Protein AF-A0A3Q8S2W9-F1 (afdb_monomer_lite)

pLDDT: mean 85.12, std 12.61, range [50.72, 97.81]

Organism: NCBI:txid2485784

Radius of gyration: 18.33 Å; chains: 1; bounding box: 27×57×40 Å

Secondary structure (DSSP, 8-state):
---TTGGGS-------GGGHHHH-SS--HHHHHHHHHHHHHHHHHHHHTTEEEES-GGG-EEEE-TT----

Structure (mmCIF, N/CA/C/O backbone):
data_AF-A0A3Q8S2W9-F1
#
_entry.id   AF-A0A3Q8S2W9-F1
#
loop_
_atom_site.group_PDB
_atom_site.id
_atom_site.type_symbol
_atom_site.label_atom_id
_atom_site.label_alt_id
_atom_site.label_comp_id
_atom_site.label_asym_id
_atom_site.label_entity_id
_atom_site.label_seq_id
_atom_site.pdbx_PDB_ins_code
_atom_site.Cartn_x
_atom_site.Cartn_y
_atom_site.Cartn_z
_atom_site.occupancy
_atom_site.B_iso_or_equiv
_atom_site.auth_seq_id
_atom_site.auth_comp_id
_atom_site.auth_asym_id
_atom_site.auth_atom_id
_atom_site.pdbx_PDB_model_num
ATOM 1 N N . MET A 1 1 ? -2.790 -44.968 1.532 1.00 50.72 1 MET A N 1
ATOM 2 C CA . MET A 1 1 ? -3.162 -43.601 1.108 1.00 50.72 1 MET A CA 1
ATOM 3 C C . MET A 1 1 ? -3.761 -42.857 2.303 1.00 50.72 1 MET A C 1
ATOM 5 O O . MET A 1 1 ? -4.957 -42.931 2.535 1.00 50.72 1 MET A O 1
ATOM 9 N N . ARG A 1 2 ? -2.913 -42.227 3.116 1.00 54.44 2 ARG A N 1
ATOM 10 C CA . ARG A 1 2 ? -3.256 -41.260 4.178 1.00 54.44 2 ARG A CA 1
ATOM 11 C C . ARG A 1 2 ? -2.736 -39.933 3.597 1.00 54.44 2 ARG A C 1
ATOM 13 O O . ARG A 1 2 ? -1.577 -39.922 3.216 1.00 54.44 2 ARG A O 1
ATOM 20 N N . ASP A 1 3 ? -3.478 -38.898 3.204 1.00 60.97 3 ASP A N 1
ATOM 21 C CA . ASP A 1 3 ? -4.597 -38.211 3.845 1.00 60.97 3 ASP A CA 1
ATOM 22 C C . ASP A 1 3 ? -5.372 -37.350 2.814 1.00 60.97 3 ASP A C 1
ATOM 24 O O . ASP A 1 3 ? -5.341 -36.119 2.833 1.00 60.97 3 ASP A O 1
ATOM 28 N N . GLY A 1 4 ? -6.093 -37.977 1.877 1.00 71.94 4 GLY A N 1
ATOM 29 C CA . GLY A 1 4 ? -6.789 -37.243 0.801 1.00 71.94 4 GLY A CA 1
ATOM 30 C C . GLY A 1 4 ? -7.853 -36.243 1.286 1.00 71.94 4 GLY A C 1
ATOM 31 O O . GLY A 1 4 ? -8.089 -35.227 0.639 1.00 71.94 4 GLY A O 1
ATOM 32 N N . LYS A 1 5 ? -8.471 -36.489 2.450 1.00 75.44 5 LYS A N 1
ATOM 33 C CA . LYS A 1 5 ? -9.517 -35.618 3.020 1.00 75.44 5 LYS A CA 1
ATOM 34 C C . LYS A 1 5 ? -8.960 -34.372 3.718 1.00 75.44 5 LYS A C 1
ATOM 36 O O . LYS A 1 5 ? -9.654 -33.361 3.775 1.00 75.44 5 LYS A O 1
ATOM 41 N N . GLU A 1 6 ? -7.727 -34.406 4.229 1.00 78.12 6 GLU A N 1
ATOM 42 C CA . GLU A 1 6 ? -7.127 -33.234 4.885 1.00 78.12 6 GLU A CA 1
ATOM 43 C C . GLU A 1 6 ? -6.736 -32.140 3.893 1.00 78.12 6 GLU A C 1
ATOM 45 O O . GLU A 1 6 ? -6.890 -30.960 4.199 1.00 78.12 6 GLU A O 1
ATOM 50 N N . GLY A 1 7 ? -6.320 -32.516 2.679 1.00 75.00 7 GLY A N 1
ATOM 51 C CA . GLY A 1 7 ? -6.019 -31.567 1.604 1.00 75.00 7 GLY A CA 1
ATOM 52 C C . GLY A 1 7 ? -7.228 -30.748 1.132 1.00 75.00 7 GLY A C 1
ATOM 53 O O . GLY A 1 7 ? -7.045 -29.670 0.572 1.00 75.00 7 GLY A O 1
ATOM 54 N N . LEU A 1 8 ? -8.455 -31.221 1.397 1.00 80.56 8 LEU A N 1
ATOM 55 C CA . LEU A 1 8 ? -9.704 -30.516 1.082 1.00 80.56 8 LEU A CA 1
ATOM 56 C C . LEU A 1 8 ? -10.175 -29.575 2.205 1.00 80.56 8 LEU A C 1
ATOM 58 O O . LEU A 1 8 ? -11.121 -28.812 1.998 1.00 80.56 8 LEU A O 1
ATOM 62 N N . LYS A 1 9 ? -9.545 -29.589 3.391 1.00 84.06 9 LYS A N 1
ATOM 63 C CA . LYS A 1 9 ? -9.890 -28.642 4.462 1.00 84.06 9 LYS A CA 1
ATOM 64 C C . LYS A 1 9 ? -9.539 -27.223 4.005 1.00 84.06 9 LYS A C 1
ATOM 66 O O . LYS A 1 9 ? -8.382 -26.910 3.726 1.00 8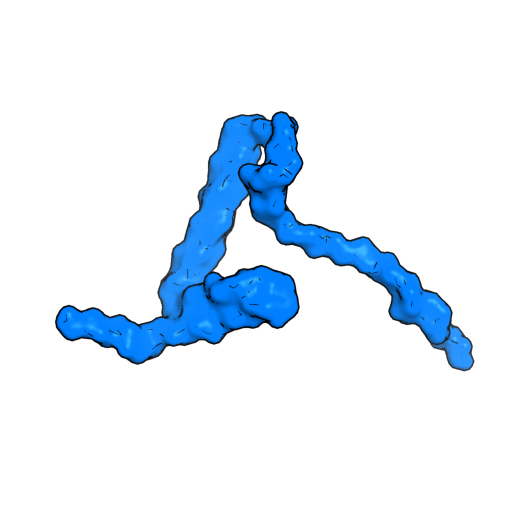4.06 9 LYS A O 1
ATOM 71 N N . ASN A 1 10 ? -10.545 -26.350 3.948 1.00 76.12 10 ASN A N 1
ATOM 72 C CA . ASN A 1 10 ? -10.359 -24.956 3.558 1.00 76.12 10 ASN A CA 1
ATOM 73 C C . ASN A 1 10 ? -9.450 -24.246 4.572 1.00 76.12 10 ASN A C 1
ATOM 75 O O . ASN A 1 10 ? -9.827 -24.035 5.727 1.00 76.12 10 ASN A O 1
ATOM 79 N N . LYS A 1 11 ? -8.240 -23.879 4.148 1.00 78.44 11 LYS A N 1
ATOM 80 C CA . LYS A 1 11 ? -7.324 -23.091 4.974 1.00 78.44 11 LYS A CA 1
ATOM 81 C C . LYS A 1 11 ? -7.870 -21.668 5.081 1.00 78.44 11 LYS A C 1
ATOM 83 O O . LYS A 1 11 ? -8.185 -21.056 4.060 1.00 78.44 11 LYS A O 1
ATOM 88 N N . LYS A 1 12 ? -7.947 -21.116 6.300 1.00 76.06 12 LYS A N 1
ATOM 89 C CA . LYS A 1 12 ? -8.277 -19.694 6.492 1.00 76.06 12 LYS A CA 1
ATOM 90 C C . LYS A 1 12 ? -7.301 -18.854 5.667 1.00 76.06 12 LYS A C 1
ATOM 92 O O . LYS A 1 12 ? -6.103 -18.851 5.936 1.00 76.06 12 LYS A O 1
ATOM 97 N N . LYS A 1 13 ? -7.814 -18.163 4.649 1.00 70.31 13 LYS A N 1
ATOM 98 C CA . LYS A 1 13 ? -7.017 -17.226 3.859 1.00 70.31 13 LYS A CA 1
ATOM 99 C C . LYS A 1 13 ? -6.836 -15.956 4.674 1.00 70.31 13 LYS A C 1
ATOM 101 O O . LYS A 1 13 ? -7.821 -15.318 5.043 1.00 70.31 13 LYS A O 1
ATOM 106 N N . THR A 1 14 ? -5.591 -15.587 4.943 1.00 71.19 14 THR A N 1
ATOM 107 C CA . THR A 1 14 ? -5.277 -14.278 5.510 1.00 71.19 14 THR A CA 1
ATOM 108 C C . THR A 1 14 ? -5.663 -13.221 4.477 1.00 71.19 14 THR A C 1
ATOM 110 O O . THR A 1 14 ? -5.196 -13.258 3.337 1.00 71.19 14 THR A O 1
ATOM 113 N N . GLY A 1 15 ? -6.596 -12.339 4.841 1.00 78.06 15 GLY A N 1
ATOM 114 C CA . GLY A 1 15 ? -7.035 -11.241 3.983 1.00 78.06 15 GLY A CA 1
ATOM 115 C C . GLY A 1 15 ? -5.934 -10.201 3.765 1.00 78.06 15 GLY A C 1
ATOM 116 O O . GLY A 1 15 ? -4.826 -10.308 4.286 1.00 78.06 15 GLY A O 1
ATOM 117 N N . ASN A 1 16 ? -6.242 -9.161 2.993 1.00 85.75 16 ASN A N 1
ATOM 118 C CA . ASN A 1 16 ? -5.330 -8.033 2.843 1.00 85.75 16 ASN A CA 1
ATOM 119 C C . ASN A 1 16 ? -5.217 -7.276 4.176 1.00 85.75 16 ASN A C 1
ATOM 121 O O . ASN A 1 16 ? -6.201 -6.692 4.610 1.00 85.75 16 ASN A O 1
ATOM 125 N N . HIS A 1 17 ? -4.027 -7.215 4.779 1.00 84.25 17 HIS A N 1
ATOM 126 C CA . HIS A 1 17 ? -3.795 -6.469 6.024 1.00 84.25 17 HIS A CA 1
ATOM 127 C C . HIS A 1 17 ? -4.204 -4.990 5.936 1.00 84.25 17 HIS A C 1
ATOM 129 O O . HIS A 1 17 ? -4.665 -4.412 6.915 1.00 84.25 17 HIS A O 1
ATOM 135 N N . PHE A 1 18 ? -4.130 -4.389 4.746 1.00 90.56 18 PHE A N 1
ATOM 136 C CA . PHE A 1 18 ? -4.554 -3.008 4.518 1.00 90.56 18 PHE A CA 1
ATOM 137 C C . PHE A 1 18 ? -6.070 -2.835 4.373 1.00 90.56 18 PHE A C 1
ATOM 139 O O . PHE A 1 18 ? -6.525 -1.702 4.242 1.00 90.56 18 PHE A O 1
ATOM 146 N N . SER A 1 19 ? -6.873 -3.910 4.378 1.00 89.06 19 SER A N 1
ATOM 147 C CA . SER A 1 19 ? -8.337 -3.783 4.316 1.00 89.06 19 SER A CA 1
ATOM 148 C C . SER A 1 19 ? -8.890 -3.050 5.533 1.00 89.06 19 SER A C 1
ATOM 150 O O . SER A 1 19 ? -9.890 -2.350 5.410 1.00 89.06 19 SER A O 1
ATOM 152 N N . ALA A 1 20 ? -8.204 -3.148 6.678 1.00 89.56 20 ALA A N 1
ATOM 153 C CA . ALA A 1 20 ? -8.574 -2.475 7.916 1.00 89.56 20 ALA A CA 1
ATOM 154 C C . ALA A 1 20 ? -8.700 -0.949 7.757 1.00 89.56 20 ALA A C 1
ATOM 156 O O . ALA A 1 20 ? -9.572 -0.368 8.392 1.00 89.56 20 ALA A O 1
ATOM 157 N N . LEU A 1 21 ? -7.936 -0.327 6.845 1.00 90.88 21 LEU A N 1
ATOM 158 C CA . LEU A 1 21 ? -8.052 1.102 6.509 1.00 90.88 21 LEU A CA 1
ATOM 159 C C . LEU A 1 21 ? -9.432 1.498 5.958 1.00 90.88 21 LEU A C 1
ATOM 161 O O . LEU A 1 21 ? -9.781 2.673 5.966 1.00 90.88 21 LEU A O 1
ATOM 165 N N . HIS A 1 22 ? -10.194 0.536 5.436 1.00 88.19 22 HIS A N 1
ATOM 166 C CA . HIS A 1 22 ? -11.489 0.775 4.798 1.00 88.19 22 HIS A CA 1
ATOM 167 C C . HIS A 1 22 ? -12.645 0.068 5.511 1.00 88.19 22 HIS A C 1
ATOM 169 O O . HIS A 1 22 ? -13.784 0.514 5.416 1.00 88.19 22 HIS A O 1
ATOM 175 N N . THR A 1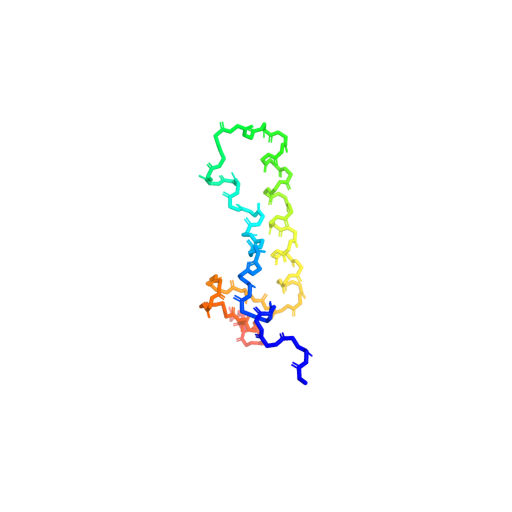 23 ? -12.378 -1.044 6.201 1.00 87.94 23 THR A N 1
ATOM 176 C CA . THR A 1 23 ? -13.421 -1.884 6.807 1.00 87.94 23 THR A CA 1
ATOM 177 C C . THR A 1 23 ? -13.493 -1.773 8.324 1.00 87.94 23 THR A C 1
ATOM 179 O O . THR A 1 23 ? -14.523 -2.115 8.901 1.00 87.94 23 THR A O 1
ATOM 182 N N . SER A 1 24 ? -12.413 -1.353 8.988 1.00 85.44 24 SER A N 1
ATOM 183 C CA . SER A 1 24 ? -12.396 -1.264 10.447 1.00 85.44 24 SER A CA 1
ATOM 184 C C . SER A 1 24 ? -13.033 0.040 10.910 1.00 85.44 24 SER A C 1
ATOM 186 O O . SER A 1 24 ? -12.636 1.116 10.474 1.00 85.44 24 SER A O 1
ATOM 188 N N . LYS A 1 25 ? -13.998 -0.058 11.827 1.00 80.69 25 LYS A N 1
ATOM 189 C CA . LYS A 1 25 ? -14.621 1.103 12.486 1.00 80.69 25 LYS A CA 1
ATOM 190 C C . LYS A 1 25 ? -13.952 1.471 13.814 1.00 80.69 25 LYS A C 1
ATOM 192 O O . LYS A 1 25 ? -14.364 2.434 14.445 1.00 80.69 25 LYS A O 1
ATOM 197 N N . SER A 1 26 ? -12.967 0.688 14.251 1.00 87.94 26 SER A N 1
ATOM 198 C CA . SER A 1 26 ? -12.353 0.785 15.580 1.00 87.94 26 SER A CA 1
ATOM 199 C C . SER A 1 26 ? -10.854 1.073 15.533 1.00 87.94 26 SER A C 1
ATOM 201 O O . SER A 1 26 ? -10.171 0.852 16.526 1.00 87.94 26 SER A O 1
ATOM 203 N N . LEU A 1 27 ? -10.322 1.486 14.380 1.00 91.38 27 LEU A N 1
ATOM 204 C CA . LEU A 1 27 ? -8.908 1.823 14.272 1.00 91.38 27 LEU A CA 1
ATOM 205 C C . LEU A 1 27 ? -8.636 3.141 15.003 1.00 91.38 27 LEU A C 1
ATOM 207 O O . LEU A 1 27 ? -9.328 4.131 14.762 1.00 91.38 27 LEU A O 1
ATOM 211 N N . THR A 1 28 ? -7.617 3.163 15.857 1.00 94.50 28 THR A N 1
ATOM 212 C CA . THR A 1 28 ? -7.097 4.424 16.388 1.00 94.50 28 THR A CA 1
ATOM 213 C C . THR A 1 28 ? -6.386 5.204 15.283 1.00 94.50 28 THR A C 1
ATOM 215 O O . THR A 1 28 ? -5.931 4.636 14.285 1.00 94.50 28 THR A O 1
ATOM 218 N N . GLU A 1 29 ? -6.246 6.516 15.466 1.00 94.25 29 GLU A N 1
ATOM 219 C CA . GLU A 1 29 ? -5.550 7.360 14.488 1.00 94.25 29 GLU A CA 1
ATOM 220 C C . GLU A 1 29 ? -4.092 6.916 14.289 1.00 94.25 29 GLU A C 1
ATOM 222 O O . GLU A 1 29 ? -3.604 6.856 13.164 1.00 94.25 29 GLU A O 1
ATOM 227 N N . ILE A 1 30 ? -3.412 6.506 15.365 1.00 96.94 30 ILE A N 1
ATOM 228 C CA . ILE A 1 30 ? -2.030 6.011 15.300 1.00 96.94 30 ILE A CA 1
ATOM 229 C C . ILE A 1 30 ? -1.947 4.731 14.460 1.00 96.94 30 ILE A C 1
ATOM 231 O O . ILE A 1 30 ? -1.111 4.643 13.562 1.00 96.94 30 ILE A O 1
ATOM 235 N N . GLU A 1 31 ? -2.817 3.750 14.709 1.00 94.88 31 GLU A N 1
ATOM 236 C CA . GLU A 1 31 ? -2.840 2.494 13.944 1.00 94.88 31 GLU A CA 1
ATOM 237 C C . GLU A 1 31 ? -3.158 2.737 12.466 1.00 94.88 31 GLU A C 1
ATOM 239 O O . GLU A 1 31 ? -2.577 2.107 11.578 1.00 94.88 31 GLU A O 1
ATOM 244 N N . ARG A 1 32 ? -4.058 3.685 12.184 1.00 94.94 32 ARG A N 1
ATOM 245 C CA . ARG A 1 32 ? -4.388 4.092 10.818 1.00 94.94 32 ARG A CA 1
ATOM 246 C C . ARG A 1 32 ? -3.173 4.667 10.108 1.00 94.94 32 ARG A C 1
ATOM 248 O O . ARG A 1 32 ? -2.838 4.202 9.018 1.00 94.94 32 ARG A O 1
ATOM 255 N N . LEU A 1 33 ? -2.501 5.631 10.732 1.00 95.81 33 LEU A N 1
ATOM 256 C CA . LEU A 1 33 ? -1.308 6.266 10.179 1.00 95.81 33 LEU A CA 1
ATOM 257 C C . LEU A 1 33 ? -0.187 5.247 9.952 1.00 95.81 33 LEU A C 1
ATOM 259 O O . LEU A 1 33 ? 0.446 5.258 8.899 1.00 95.81 33 LEU A O 1
ATOM 263 N N . GLN A 1 34 ? 0.014 4.312 10.882 1.00 96.94 34 GLN A N 1
ATOM 264 C CA . GLN A 1 34 ? 0.989 3.230 10.725 1.00 96.94 34 GLN A CA 1
ATOM 265 C C . GLN A 1 34 ? 0.690 2.356 9.498 1.00 96.94 34 GLN A C 1
ATOM 267 O O . GLN A 1 34 ? 1.592 2.072 8.708 1.00 96.94 34 GLN A O 1
ATOM 272 N N . LEU A 1 35 ? -0.571 1.957 9.296 1.00 95.88 35 LEU A N 1
ATOM 273 C CA . LEU A 1 35 ? -0.972 1.187 8.114 1.00 95.88 35 LEU A CA 1
ATOM 274 C C . LEU A 1 35 ? -0.808 1.984 6.814 1.00 95.88 35 LEU A C 1
ATOM 276 O O . LEU A 1 35 ? -0.416 1.413 5.793 1.00 95.88 35 LEU A O 1
ATOM 280 N N . GLU A 1 36 ? -1.106 3.284 6.829 1.00 95.88 36 GLU A N 1
ATOM 281 C CA . GLU A 1 36 ? -0.915 4.156 5.669 1.00 95.88 36 GLU A CA 1
ATOM 282 C C . GLU A 1 36 ? 0.570 4.287 5.309 1.00 95.88 36 GLU A C 1
ATOM 284 O O . GLU A 1 36 ? 0.921 4.067 4.148 1.00 95.88 36 GLU A O 1
ATOM 289 N N . ILE A 1 3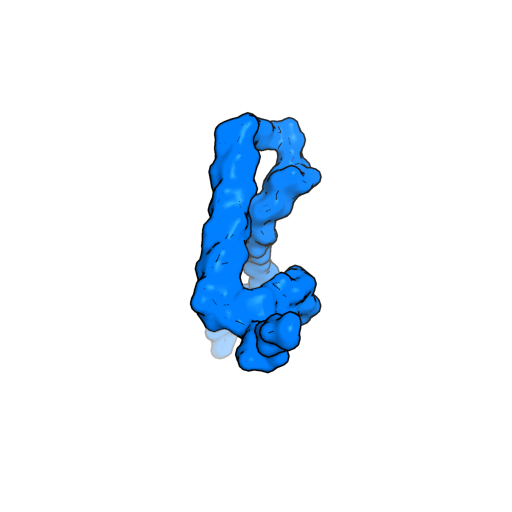7 ? 1.443 4.546 6.287 1.00 97.62 37 ILE A N 1
ATOM 290 C CA . ILE A 1 37 ? 2.900 4.616 6.094 1.00 97.62 37 ILE A CA 1
ATOM 291 C C . ILE A 1 37 ? 3.422 3.297 5.522 1.00 97.62 37 ILE A C 1
ATOM 293 O O . ILE A 1 37 ? 4.044 3.298 4.461 1.00 97.62 37 ILE A O 1
ATOM 297 N N . LEU A 1 38 ? 3.067 2.159 6.128 1.00 97.25 38 LEU A N 1
ATOM 298 C CA . LEU A 1 38 ? 3.491 0.839 5.653 1.00 97.25 38 LEU A CA 1
ATOM 299 C C . LEU A 1 38 ? 3.061 0.593 4.194 1.00 97.25 38 LEU A C 1
ATOM 301 O O . LEU A 1 38 ? 3.823 0.065 3.381 1.00 97.25 38 LEU A O 1
ATOM 305 N N . LYS A 1 39 ? 1.836 0.997 3.830 1.00 94.75 39 LYS A N 1
ATOM 306 C CA . LYS A 1 39 ? 1.330 0.880 2.455 1.00 94.75 39 LYS A CA 1
ATOM 307 C C . LYS A 1 39 ? 2.144 1.739 1.484 1.00 94.75 39 LYS A C 1
ATOM 309 O O . LYS A 1 39 ? 2.408 1.294 0.365 1.00 94.75 39 LYS A O 1
ATOM 314 N N . ARG A 1 40 ? 2.529 2.953 1.891 1.00 96.62 40 ARG A N 1
ATOM 315 C CA . ARG A 1 40 ? 3.362 3.861 1.087 1.00 96.62 40 ARG A CA 1
ATOM 316 C C . ARG A 1 40 ? 4.782 3.337 0.934 1.00 96.62 40 ARG A C 1
ATOM 318 O O . ARG A 1 40 ? 5.274 3.324 -0.189 1.00 96.62 40 ARG A O 1
ATOM 325 N N . ASP A 1 41 ? 5.391 2.830 1.998 1.00 97.81 41 ASP A N 1
ATOM 326 C CA . ASP A 1 41 ? 6.752 2.289 1.971 1.00 97.81 41 ASP A CA 1
ATOM 327 C C . ASP A 1 41 ? 6.882 1.102 1.016 1.00 97.81 41 ASP A C 1
ATOM 329 O O . ASP A 1 41 ? 7.837 1.022 0.241 1.00 97.81 41 ASP A O 1
ATOM 333 N N . ILE A 1 42 ? 5.881 0.214 0.995 1.00 95.25 42 ILE A N 1
ATOM 334 C CA . ILE A 1 42 ? 5.826 -0.886 0.023 1.00 95.25 42 ILE A CA 1
ATOM 335 C C . ILE A 1 42 ? 5.787 -0.348 -1.409 1.00 95.25 42 ILE A C 1
ATOM 337 O O . ILE A 1 42 ? 6.487 -0.868 -2.279 1.00 95.25 42 ILE A O 1
ATOM 341 N N . GLU A 1 43 ? 4.975 0.673 -1.677 1.00 94.94 43 GLU A N 1
ATOM 342 C CA . GLU A 1 43 ? 4.872 1.241 -3.020 1.00 94.94 43 GLU A CA 1
ATOM 343 C C . GLU A 1 43 ? 6.163 1.957 -3.430 1.00 94.94 43 GLU A C 1
ATOM 345 O O . GLU A 1 43 ? 6.664 1.730 -4.527 1.00 94.94 43 GLU 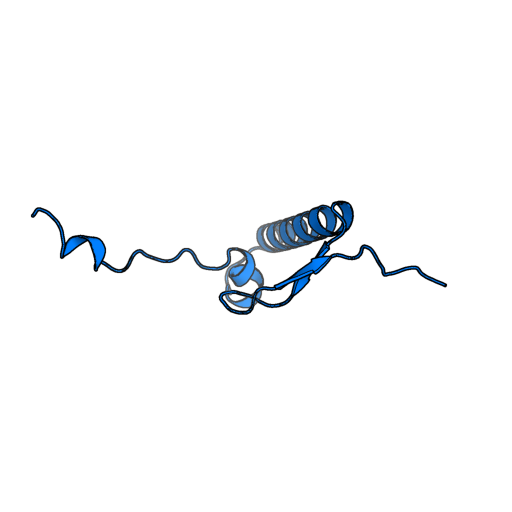A O 1
ATOM 350 N N . ILE A 1 44 ? 6.777 2.717 -2.521 1.00 96.56 44 ILE A N 1
ATOM 351 C CA . ILE A 1 44 ? 8.092 3.333 -2.733 1.00 96.56 44 ILE A CA 1
ATOM 352 C C . ILE A 1 44 ? 9.141 2.261 -3.048 1.00 96.56 44 ILE A C 1
ATOM 354 O O . ILE A 1 44 ? 9.920 2.425 -3.985 1.00 96.56 44 ILE A O 1
ATOM 358 N N . ALA A 1 45 ? 9.165 1.148 -2.312 1.00 97.06 45 ALA A N 1
ATOM 359 C CA . ALA A 1 45 ? 10.105 0.057 -2.558 1.00 97.06 45 ALA A CA 1
ATOM 360 C C . ALA A 1 45 ? 9.910 -0.585 -3.945 1.00 97.06 45 ALA A C 1
ATOM 362 O O . ALA A 1 45 ? 10.888 -0.909 -4.624 1.00 97.06 45 ALA A O 1
ATOM 363 N N . ARG A 1 46 ? 8.661 -0.738 -4.402 1.00 94.69 46 ARG A N 1
ATOM 364 C CA . ARG A 1 46 ? 8.342 -1.244 -5.750 1.00 94.69 46 ARG A CA 1
ATOM 365 C C . ARG A 1 46 ? 8.788 -0.280 -6.839 1.00 94.69 46 ARG A C 1
ATOM 367 O O . ARG A 1 46 ? 9.474 -0.696 -7.772 1.00 94.69 46 ARG A O 1
ATOM 374 N N . LEU A 1 47 ? 8.475 1.004 -6.669 1.00 93.75 47 LEU A N 1
ATOM 375 C CA . LEU A 1 47 ? 8.877 2.062 -7.590 1.00 93.75 47 LEU A CA 1
ATOM 376 C C . LEU A 1 47 ? 10.401 2.160 -7.694 1.00 93.75 47 LEU A C 1
ATOM 378 O O . LEU A 1 47 ? 10.926 2.209 -8.802 1.00 93.75 47 LEU A O 1
ATOM 382 N N . LYS A 1 48 ? 11.121 2.075 -6.568 1.00 94.50 48 LYS A N 1
ATOM 383 C CA . LYS A 1 48 ? 12.593 2.000 -6.542 1.00 94.50 48 LYS A CA 1
ATOM 384 C C . LYS A 1 48 ? 13.134 0.786 -7.300 1.00 94.50 48 LYS A C 1
ATOM 386 O O . LYS A 1 48 ? 14.185 0.873 -7.923 1.00 94.50 48 LYS A O 1
ATOM 391 N N . LYS A 1 49 ? 12.413 -0.338 -7.281 1.00 94.19 49 LYS A N 1
ATOM 392 C CA . LYS A 1 49 ? 12.744 -1.540 -8.060 1.00 94.19 49 LYS A CA 1
ATOM 393 C C . LYS A 1 49 ? 12.270 -1.457 -9.524 1.00 94.19 49 LYS A C 1
ATOM 395 O O . LYS A 1 49 ? 12.520 -2.377 -10.299 1.00 94.19 49 LYS A O 1
ATOM 400 N N . GLY A 1 50 ? 11.621 -0.363 -9.923 1.00 94.12 50 GLY A N 1
ATOM 401 C CA . GLY A 1 50 ? 11.259 -0.081 -11.311 1.00 94.12 50 GLY A CA 1
ATOM 402 C C . GLY A 1 50 ? 9.993 -0.787 -11.791 1.00 94.12 50 GLY A C 1
ATOM 403 O O . GLY A 1 50 ? 9.865 -1.06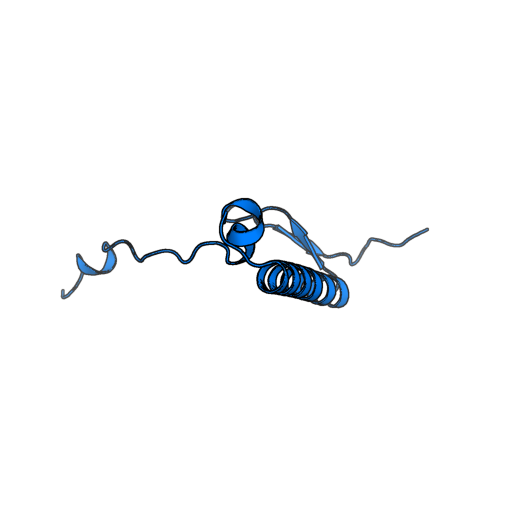3 -12.983 1.00 94.12 50 GLY A O 1
ATOM 404 N N . TYR A 1 51 ? 9.055 -1.107 -10.898 1.00 94.94 51 TYR A N 1
ATOM 405 C CA . TYR A 1 51 ? 7.743 -1.629 -11.286 1.00 94.94 51 TYR A CA 1
ATOM 406 C C . TYR A 1 51 ? 6.627 -1.065 -10.406 1.00 94.94 51 TYR A C 1
ATOM 408 O O . TYR A 1 51 ? 6.843 -0.659 -9.270 1.00 94.94 51 TYR A O 1
ATOM 416 N N . GLN A 1 52 ? 5.413 -1.075 -10.942 1.00 94.25 52 GLN A N 1
ATOM 417 C CA . GLN A 1 52 ? 4.175 -0.764 -10.229 1.00 94.25 52 GLN A CA 1
ATOM 418 C C . GLN A 1 52 ? 3.297 -2.021 -10.179 1.00 94.25 52 GLN A C 1
ATOM 420 O O . GLN A 1 52 ? 3.430 -2.911 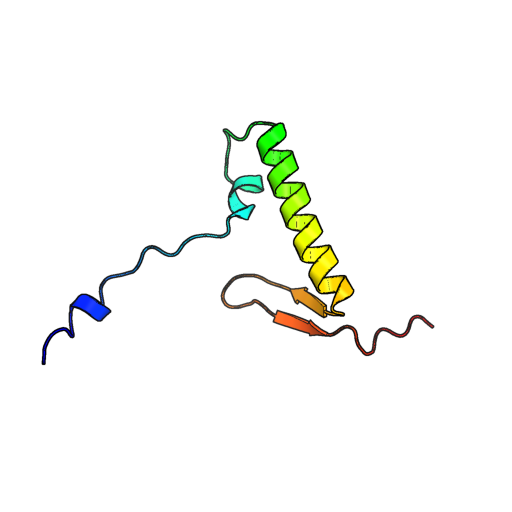-11.023 1.00 94.25 52 GLN A O 1
ATOM 425 N N . VAL A 1 53 ? 2.388 -2.101 -9.209 1.00 93.12 53 VAL A N 1
ATOM 426 C CA . VAL A 1 53 ? 1.429 -3.213 -9.104 1.00 93.12 53 VAL A CA 1
ATOM 427 C C . VAL A 1 53 ? 0.020 -2.691 -9.333 1.00 93.12 53 VAL A C 1
ATOM 429 O O . VAL A 1 53 ? -0.410 -1.753 -8.667 1.00 93.12 53 VAL A O 1
ATOM 432 N N . LYS A 1 54 ? -0.709 -3.312 -10.260 1.00 91.75 54 LYS A N 1
ATOM 433 C CA . LYS A 1 54 ? -2.115 -3.019 -10.545 1.00 91.75 54 LYS A CA 1
ATOM 434 C C . LYS A 1 54 ? -3.003 -4.170 -10.082 1.00 91.75 54 LYS A C 1
ATOM 436 O O . LYS A 1 54 ? -2.581 -5.322 -10.066 1.00 91.75 54 LYS A O 1
ATOM 441 N N . GLY A 1 55 ? -4.234 -3.841 -9.703 1.00 89.12 55 GLY A N 1
ATOM 442 C CA . GLY A 1 55 ? -5.226 -4.820 -9.264 1.00 89.12 55 GLY A CA 1
ATOM 443 C C . GLY A 1 55 ? -4.897 -5.521 -7.939 1.00 89.12 55 GLY A C 1
ATOM 444 O O . GLY A 1 55 ? -3.918 -5.224 -7.249 1.00 89.12 55 GLY A O 1
ATOM 445 N N . VAL A 1 56 ? -5.774 -6.445 -7.544 1.00 83.75 56 VAL A N 1
ATOM 446 C CA . VAL A 1 56 ? -5.688 -7.213 -6.293 1.00 83.75 56 VAL A CA 1
ATOM 447 C C . VAL A 1 56 ? -6.094 -8.667 -6.529 1.00 83.75 56 VAL A C 1
ATOM 449 O O . VAL A 1 56 ? -6.779 -8.985 -7.498 1.00 83.75 56 VAL A O 1
ATOM 452 N N . GLY A 1 57 ? -5.699 -9.558 -5.615 1.00 83.44 57 GLY A N 1
ATOM 453 C CA . GLY A 1 57 ? -6.081 -10.970 -5.675 1.00 83.44 57 GLY A CA 1
ATOM 454 C C . GLY A 1 57 ? -5.644 -11.639 -6.979 1.00 83.44 57 GLY A C 1
ATOM 455 O O . GLY A 1 57 ? -4.473 -11.563 -7.341 1.00 83.44 57 GLY A O 1
ATOM 456 N N . VAL A 1 58 ? -6.598 -12.286 -7.651 1.00 85.44 58 VAL A N 1
ATOM 457 C CA . VAL A 1 58 ? -6.393 -12.989 -8.929 1.00 85.44 58 VAL A CA 1
ATOM 458 C C . VAL A 1 58 ? -6.070 -12.046 -10.090 1.00 85.44 58 VAL A C 1
ATOM 460 O O . VAL A 1 58 ? -5.340 -12.434 -10.989 1.00 85.44 58 VAL A O 1
ATOM 463 N N . ASN A 1 59 ? -6.527 -10.792 -10.029 1.00 89.94 59 ASN A N 1
ATOM 464 C CA . ASN A 1 59 ? -6.312 -9.779 -11.068 1.00 89.94 59 ASN A CA 1
ATOM 465 C C . ASN A 1 59 ? -5.084 -8.904 -10.766 1.00 89.94 59 ASN A C 1
ATOM 467 O O . ASN A 1 59 ? -5.061 -7.722 -11.102 1.00 89.94 59 ASN A O 1
ATOM 471 N N . LYS A 1 60 ? -4.105 -9.426 -10.017 1.00 91.12 60 LYS A N 1
ATOM 472 C CA . LYS A 1 60 ? -2.899 -8.676 -9.653 1.00 91.12 60 LYS A CA 1
ATOM 473 C C . LYS A 1 60 ? -1.872 -8.755 -10.782 1.00 91.12 60 LYS A C 1
ATOM 475 O O . LYS A 1 60 ? -1.412 -9.840 -11.118 1.00 91.12 60 LYS A O 1
ATOM 480 N N . GLU A 1 61 ? -1.442 -7.599 -11.270 1.00 93.88 61 GLU A N 1
ATOM 481 C CA . GLU A 1 61 ? -0.492 -7.453 -12.373 1.00 93.88 61 GLU A CA 1
ATOM 482 C C . GLU A 1 61 ? 0.734 -6.638 -11.949 1.00 93.88 61 GLU A C 1
ATOM 484 O O . GLU A 1 61 ? 0.614 -5.593 -11.305 1.00 93.88 61 GLU A O 1
ATOM 489 N N . PHE A 1 62 ? 1.926 -7.095 -12.337 1.00 92.88 62 PHE A N 1
ATOM 490 C CA . PHE A 1 62 ? 3.185 -6.375 -12.136 1.00 92.88 62 PHE A CA 1
ATOM 491 C C . PHE A 1 62 ? 3.590 -5.700 -13.447 1.00 92.88 62 PHE A C 1
ATOM 493 O O . PHE A 1 62 ? 3.822 -6.375 -14.445 1.00 92.88 62 PHE A O 1
ATOM 500 N N . VAL A 1 63 ? 3.686 -4.371 -13.444 1.00 92.31 63 VAL A N 1
ATOM 501 C CA . VAL A 1 63 ? 3.998 -3.576 -14.638 1.00 92.31 63 VAL A CA 1
ATOM 502 C C . VAL A 1 63 ? 5.374 -2.945 -14.475 1.00 92.31 63 VAL A C 1
ATOM 504 O O . VAL A 1 63 ? 5.558 -2.049 -13.649 1.00 92.31 63 VAL A O 1
ATOM 507 N N . THR A 1 64 ? 6.344 -3.403 -15.261 1.00 92.69 64 THR A N 1
ATOM 508 C CA . THR A 1 64 ? 7.703 -2.847 -15.290 1.00 92.69 64 THR A CA 1
ATOM 509 C C . THR A 1 64 ? 7.712 -1.463 -15.943 1.00 92.69 64 THR A C 1
ATOM 511 O O . THR A 1 64 ? 7.005 -1.217 -16.915 1.00 92.69 64 THR A O 1
ATOM 514 N N . LEU A 1 65 ? 8.514 -0.544 -15.404 1.00 84.06 65 LEU A N 1
ATOM 515 C CA . LEU A 1 65 ? 8.586 0.860 -15.828 1.00 84.06 65 LEU A CA 1
ATOM 516 C C . LEU A 1 65 ? 9.742 1.142 -16.808 1.00 84.06 65 LEU A C 1
ATOM 518 O O . LEU A 1 65 ? 10.009 2.307 -17.085 1.00 84.06 65 LEU A O 1
ATOM 522 N N . LYS A 1 66 ? 10.409 0.097 -17.330 1.00 72.50 66 LYS A N 1
ATOM 523 C CA . LYS A 1 66 ? 11.651 0.168 -18.131 1.00 72.50 66 LYS A CA 1
ATOM 524 C C . LYS A 1 66 ? 11.594 1.133 -19.325 1.00 72.50 66 LYS A C 1
ATOM 526 O O . LYS A 1 66 ? 12.629 1.684 -19.673 1.00 72.50 66 LYS A O 1
ATOM 531 N N . ASP A 1 67 ? 10.407 1.379 -19.877 1.00 61.00 67 ASP A N 1
ATOM 532 C CA . ASP A 1 67 ? 10.230 2.168 -21.103 1.00 61.00 67 ASP A CA 1
ATOM 533 C C . ASP A 1 67 ? 9.487 3.496 -20.891 1.00 61.00 67 ASP A C 1
ATOM 535 O O . ASP A 1 67 ? 9.143 4.179 -21.855 1.00 61.00 67 ASP A O 1
ATOM 539 N N . LYS A 1 68 ? 9.225 3.903 -19.640 1.00 59.56 68 LYS A N 1
ATOM 540 C CA . LYS A 1 68 ? 8.647 5.228 -19.360 1.00 59.56 68 LYS A CA 1
ATOM 541 C C . LYS A 1 68 ? 9.740 6.294 -19.407 1.00 59.56 68 LYS A C 1
ATOM 543 O O . LYS A 1 68 ? 10.101 6.880 -18.394 1.00 59.56 68 LYS A O 1
ATOM 548 N N . ASN A 1 69 ? 10.288 6.496 -20.598 1.00 53.88 69 ASN A N 1
ATOM 549 C CA . ASN A 1 69 ? 11.155 7.616 -20.908 1.00 53.88 69 ASN A CA 1
ATOM 550 C C . ASN A 1 69 ? 10.287 8.885 -20.909 1.00 53.88 69 ASN A C 1
ATOM 552 O O . ASN A 1 69 ? 9.392 9.027 -21.747 1.00 53.88 69 ASN A O 1
ATOM 556 N N . SER A 1 70 ? 10.489 9.765 -19.931 1.00 60.62 70 SER A N 1
ATOM 557 C CA . SER A 1 70 ? 9.931 11.116 -19.966 1.00 60.62 70 SER A CA 1
ATOM 558 C C . SER A 1 70 ? 10.660 11.868 -21.080 1.00 60.62 70 SER A C 1
ATOM 560 O O . SER A 1 70 ? 11.846 12.156 -20.934 1.00 60.62 70 SER A O 1
ATOM 562 N N . LYS A 1 71 ? 9.980 12.101 -22.207 1.00 51.41 71 LYS A N 1
ATOM 563 C CA . LYS A 1 71 ? 10.422 13.093 -23.196 1.00 51.41 71 LYS A CA 1
ATOM 564 C C . LYS A 1 71 ? 10.455 14.484 -22.577 1.00 51.41 71 LYS A C 1
ATOM 566 O O . LYS A 1 71 ? 9.566 14.758 -21.739 1.00 51.41 71 LYS A O 1
#

Foldseek 3Di:
DPDPPVVPPDDPDDDDPLCCLPPPPPDDPVNNVVSVVVVVVVQVVLVVVQWGWDDDDPPIDIGGNVPVDDD

Sequence (71 aa):
MRDGKEGLKNKKKTGNHFSALHTSKSLTEIERLQLEILKRDIEIARLKKGYQVKGVGVNKEFVTLKDKNSK